Protein AF-A0A7W1CB40-F1 (afdb_monomer)

Solvent-accessible surface area (backbone atoms only — not comparable to full-atom values): 6224 Å² total; per-residue (Å²): 136,83,82,81,76,74,79,78,80,76,82,70,71,53,68,67,61,55,51,56,50,54,50,45,53,55,37,49,53,52,34,50,20,7,45,49,29,41,57,70,46,51,64,77,74,35,60,94,93,49,69,64,85,89,54,92,58,70,95,62,75,81,59,67,93,59,36,38,45,95,47,53,70,38,3,47,51,52,27,55,56,37,47,52,54,45,53,49,52,53,48,53,50,51,52,46,39,67,73,70,52,77,85,112

Mean predicted aligned error: 8.86 Å

Radius of gyration: 22.32 Å; Cα contacts (8 Å, |Δi|>4): 69; chains: 1; bounding box: 37×31×79 Å

Foldseek 3Di:
DDPPPDPDPPPCPDPLVVVLVVLLVVLVQQLQQLVLQLVLCQQVPDDDPDGPPPDPQVVPDDDPVSHAQPHNVRSVVSNVVSVVVNVVSVVVVVVCCVVVVVVD

Secondary structure (DSSP, 8-state):
--------------HHHHHHHHHHHHHHHHHHHHHHHHHHTGGGGS-TT---TT-TTTT----GGG-SSSSHHHHHHHHHHHHHHHHHHHHHHHHHHHHH-TT-

Sequence (104 aa):
MGTNKVPSIKFLQPLAIRLTHWLNAVLLLGMIASGIQIFGAYPAFAERGAMFCCYPFDGFRFPEA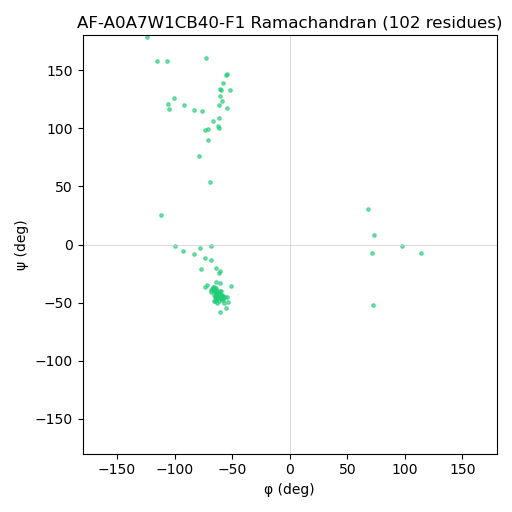VRLGGWLAGGLQWHFFLMWFFVLNAFLYVVYLFASGEWR

Structure (mmCIF, N/CA/C/O backbone):
data_AF-A0A7W1CB40-F1
#
_entry.id   AF-A0A7W1CB40-F1
#
loop_
_atom_site.group_PDB
_atom_site.id
_atom_site.type_symbol
_atom_site.label_atom_id
_atom_site.label_alt_id
_atom_site.label_comp_id
_atom_site.label_asym_id
_atom_site.label_entity_id
_atom_site.label_seq_id
_atom_site.pdbx_PDB_ins_code
_atom_site.Cartn_x
_atom_site.Cartn_y
_atom_site.Cartn_z
_atom_site.occupancy
_atom_site.B_iso_or_equiv
_atom_site.auth_seq_id
_atom_site.auth_comp_id
_atom_site.auth_asym_id
_atom_site.auth_atom_id
_atom_site.pdbx_PDB_model_num
ATOM 1 N N . MET A 1 1 ? -7.600 -23.311 54.976 1.00 46.84 1 MET A N 1
ATOM 2 C CA . MET A 1 1 ? -7.114 -23.503 53.592 1.00 46.84 1 MET A CA 1
ATOM 3 C C . MET A 1 1 ? -7.704 -22.393 52.719 1.00 46.84 1 MET A C 1
ATOM 5 O O . MET A 1 1 ? -8.826 -22.523 52.253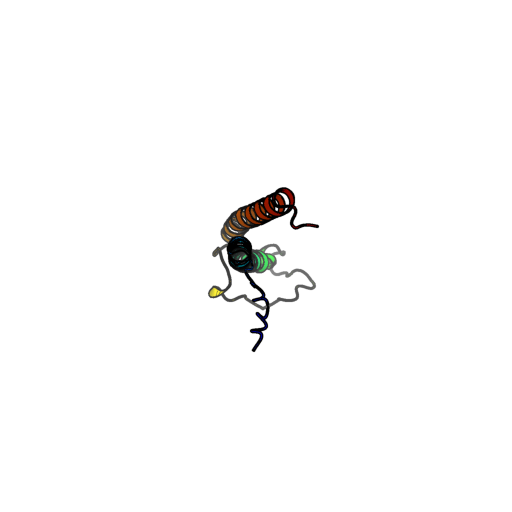 1.00 46.84 1 MET A O 1
ATOM 9 N N . GLY A 1 2 ? -7.029 -21.246 52.606 1.00 54.91 2 GLY A N 1
ATOM 10 C CA . GLY A 1 2 ? -7.498 -20.127 51.779 1.00 54.91 2 G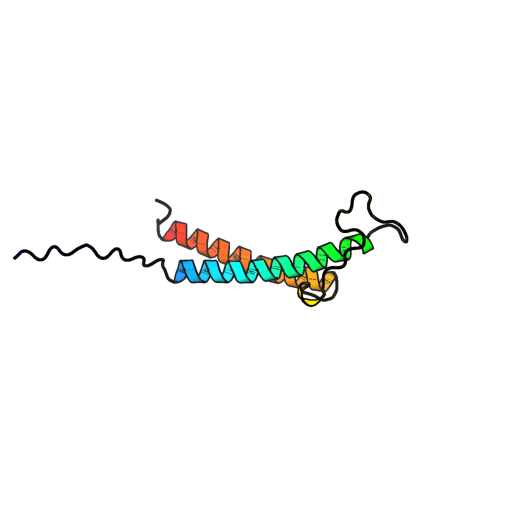LY A CA 1
ATOM 11 C C . GLY A 1 2 ? -7.087 -20.349 50.327 1.00 54.91 2 GLY A C 1
ATOM 12 O O . GLY A 1 2 ? -5.896 -20.407 50.032 1.00 54.91 2 GLY A O 1
ATOM 13 N N . THR A 1 3 ? -8.047 -20.518 49.421 1.00 62.91 3 THR A N 1
ATOM 14 C CA . THR A 1 3 ? -7.756 -20.602 47.988 1.00 62.91 3 THR A CA 1
ATOM 15 C C . THR A 1 3 ? -7.401 -19.204 47.488 1.00 62.91 3 THR A C 1
ATOM 17 O O . THR A 1 3 ? -8.290 -18.393 47.227 1.00 62.91 3 THR A O 1
ATOM 20 N N . ASN A 1 4 ? -6.107 -18.907 47.374 1.00 62.19 4 ASN A N 1
ATOM 21 C CA . ASN A 1 4 ? -5.632 -17.718 46.674 1.00 62.19 4 ASN A CA 1
ATOM 22 C C . ASN A 1 4 ? -6.067 -17.827 45.207 1.00 62.19 4 ASN A C 1
ATOM 24 O O . ASN A 1 4 ? -5.480 -18.583 44.432 1.00 62.19 4 ASN A O 1
ATOM 28 N N . LYS A 1 5 ? -7.131 -17.115 44.824 1.00 62.19 5 LYS A N 1
ATOM 29 C CA . LYS A 1 5 ? -7.501 -16.976 43.416 1.00 62.19 5 LYS A CA 1
ATOM 30 C C . LYS A 1 5 ? -6.465 -16.069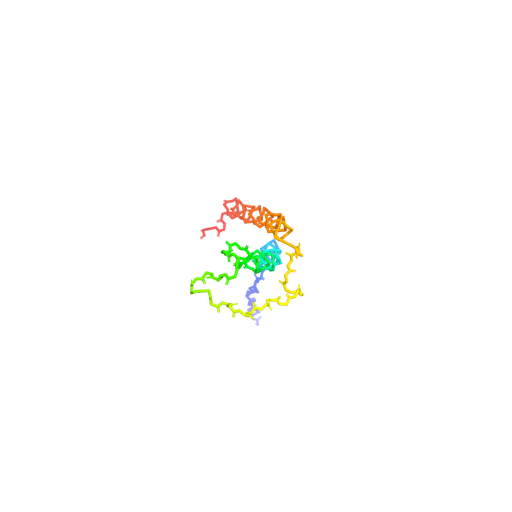 42.765 1.00 62.19 5 LYS A C 1
ATOM 32 O O . LYS A 1 5 ? -6.524 -14.855 42.918 1.00 62.19 5 LYS A O 1
ATOM 37 N N . VAL A 1 6 ? -5.502 -16.666 42.068 1.00 66.94 6 VAL A N 1
ATOM 38 C CA . VAL A 1 6 ? -4.614 -15.919 41.174 1.00 66.94 6 VAL A CA 1
ATOM 39 C C . VAL A 1 6 ? -5.511 -15.238 40.132 1.00 66.94 6 VAL A C 1
ATOM 41 O O . VAL A 1 6 ? -6.311 -15.933 39.497 1.00 66.94 6 VAL A O 1
ATOM 44 N N . PRO A 1 7 ? -5.462 -13.904 39.969 1.00 65.38 7 PRO A N 1
ATOM 45 C CA . PRO A 1 7 ? -6.260 -13.237 38.954 1.00 65.38 7 PRO A CA 1
ATOM 46 C C . PRO A 1 7 ? -5.841 -13.771 37.582 1.00 65.38 7 PRO A C 1
ATOM 48 O O . PRO A 1 7 ? -4.679 -13.673 37.192 1.00 65.38 7 PRO A O 1
ATOM 51 N N . SER A 1 8 ? -6.781 -14.371 36.848 1.00 64.44 8 SER A N 1
ATOM 52 C CA . SER A 1 8 ? -6.531 -14.769 35.466 1.00 64.44 8 SER A CA 1
ATOM 53 C C . SER A 1 8 ? -6.344 -13.492 34.651 1.00 64.44 8 SER A C 1
ATOM 55 O O . SER A 1 8 ? -7.322 -12.781 34.399 1.00 64.44 8 SER A O 1
ATOM 57 N N . ILE A 1 9 ? -5.108 -13.179 34.261 1.00 61.78 9 ILE A N 1
ATOM 58 C CA . ILE A 1 9 ? -4.832 -12.103 33.309 1.00 61.78 9 ILE A CA 1
ATOM 59 C C . ILE A 1 9 ? -5.528 -12.495 32.006 1.00 61.78 9 ILE A C 1
ATOM 61 O O . ILE A 1 9 ? -5.069 -13.354 31.251 1.00 61.78 9 ILE A O 1
ATOM 65 N N . LYS A 1 10 ? -6.697 -11.908 31.765 1.00 58.66 10 LYS A N 1
ATOM 66 C CA . LYS A 1 10 ? -7.409 -12.042 30.505 1.00 58.66 10 LYS A CA 1
ATOM 67 C C . LYS A 1 10 ? -6.625 -11.246 29.465 1.00 58.66 10 LYS A C 1
ATOM 69 O O . LYS A 1 10 ? -6.901 -10.073 29.249 1.00 58.66 10 LYS A O 1
ATOM 74 N N . PHE A 1 11 ? -5.672 -11.890 28.791 1.00 56.84 11 PHE A N 1
ATOM 75 C CA . PHE A 1 11 ? -5.090 -11.396 27.538 1.00 56.84 11 PHE A CA 1
ATOM 76 C C . PHE A 1 11 ? -6.133 -11.473 26.405 1.00 56.84 11 PHE A C 1
ATOM 78 O O . PHE A 1 11 ? -5.904 -12.075 25.354 1.00 56.84 11 PHE A O 1
ATOM 85 N N . LEU A 1 12 ? -7.319 -10.894 26.605 1.00 61.00 12 LEU A N 1
ATOM 86 C CA . LEU A 1 12 ? -8.259 -10.673 25.517 1.00 61.00 12 LEU A CA 1
ATOM 87 C C . LEU A 1 12 ? -7.782 -9.437 24.766 1.00 61.00 12 LEU A C 1
ATOM 89 O O . LEU A 1 12 ? -8.337 -8.358 24.911 1.00 61.00 12 LEU A O 1
ATOM 93 N N . GLN A 1 13 ? -6.737 -9.599 23.953 1.00 62.47 13 GLN A N 1
ATOM 94 C CA . GLN A 1 13 ? -6.549 -8.683 22.832 1.00 62.47 13 GLN A CA 1
ATOM 95 C C . GLN A 1 13 ? -7.867 -8.730 22.046 1.00 62.47 13 GLN A C 1
ATOM 97 O O . GLN A 1 13 ? -8.223 -9.835 21.598 1.00 62.47 13 GLN A O 1
ATOM 102 N N . PRO A 1 14 ? -8.604 -7.612 21.930 1.00 77.06 14 PRO A N 1
ATOM 103 C CA . PRO A 1 14 ? -9.905 -7.602 21.288 1.00 77.06 14 PRO A CA 1
ATOM 104 C C . PRO A 1 14 ? -9.791 -8.251 19.911 1.00 77.06 14 PRO A C 1
ATOM 106 O O . PRO A 1 14 ? -8.867 -7.950 19.151 1.00 77.06 14 PRO A O 1
ATOM 109 N N . LEU A 1 15 ? -10.714 -9.160 19.590 1.00 79.12 15 LEU A N 1
ATOM 110 C CA . LEU A 1 15 ? -10.763 -9.811 18.275 1.00 79.12 15 LEU A CA 1
ATOM 111 C C . LEU A 1 15 ? -10.724 -8.770 17.147 1.00 79.12 15 LEU A C 1
ATOM 113 O O . LEU A 1 15 ? -10.044 -8.986 16.150 1.00 79.12 15 LEU A O 1
ATOM 117 N N . ALA A 1 16 ? -11.352 -7.609 17.363 1.00 75.25 16 ALA A N 1
ATOM 118 C CA . ALA A 1 16 ? -11.308 -6.458 16.468 1.00 75.25 16 ALA A CA 1
ATOM 119 C C . ALA A 1 16 ? -9.874 -6.015 16.122 1.00 75.25 16 ALA A C 1
ATOM 121 O O . ALA A 1 16 ? -9.554 -5.903 14.945 1.00 75.25 16 ALA A O 1
ATOM 122 N N . ILE A 1 17 ? -8.991 -5.848 17.115 1.00 81.12 17 ILE A N 1
ATOM 123 C CA . ILE A 1 17 ? -7.601 -5.406 16.898 1.00 81.12 17 ILE A CA 1
ATOM 124 C C . ILE A 1 17 ? -6.808 -6.451 16.106 1.00 81.12 17 ILE A C 1
ATOM 126 O O . ILE A 1 17 ? -6.023 -6.112 15.222 1.00 81.12 17 ILE A O 1
ATOM 130 N N . ARG A 1 18 ? -7.016 -7.743 16.388 1.00 85.88 18 ARG A N 1
ATOM 131 C CA . ARG A 1 18 ? -6.333 -8.809 15.639 1.00 85.88 18 ARG A CA 1
ATOM 132 C C . ARG A 1 18 ? -6.791 -8.837 14.186 1.00 85.88 18 ARG A C 1
ATOM 134 O O . ARG A 1 18 ? -5.960 -8.964 13.294 1.00 85.88 18 ARG A O 1
ATOM 141 N N . LEU A 1 19 ? -8.096 -8.713 13.952 1.00 86.50 19 LEU A N 1
ATOM 142 C CA . LEU A 1 19 ? -8.669 -8.717 12.609 1.00 86.50 19 LEU A CA 1
ATOM 143 C C . LEU A 1 19 ? -8.184 -7.518 11.791 1.00 86.50 19 LEU A C 1
ATOM 145 O O . LEU A 1 19 ? -7.722 -7.712 10.668 1.00 86.50 19 LEU A O 1
ATOM 149 N N . THR A 1 20 ? -8.210 -6.305 12.352 1.00 87.56 20 THR A N 1
ATOM 150 C CA . THR A 1 20 ? -7.713 -5.108 11.652 1.00 87.56 20 THR A CA 1
ATOM 151 C C . THR A 1 20 ? -6.214 -5.200 11.372 1.00 87.56 20 THR A C 1
ATOM 153 O O . THR A 1 20 ? -5.778 -4.802 10.291 1.00 87.56 20 THR A O 1
ATOM 156 N N . HIS A 1 21 ? -5.427 -5.771 12.289 1.00 88.81 21 HIS A N 1
ATOM 157 C CA . HIS A 1 21 ? -3.994 -5.986 12.092 1.00 88.81 21 HIS A CA 1
ATOM 158 C C . HIS A 1 21 ? -3.694 -6.999 10.978 1.00 88.81 21 HIS A C 1
ATOM 160 O O . HIS A 1 21 ? -2.898 -6.709 10.085 1.00 88.81 21 HIS A O 1
ATOM 166 N N . TRP A 1 22 ? -4.347 -8.165 10.985 1.00 93.69 22 TRP A N 1
ATOM 167 C CA . TRP A 1 22 ? -4.147 -9.175 9.940 1.00 93.69 22 TRP A CA 1
ATOM 168 C C . TRP A 1 22 ? -4.648 -8.703 8.575 1.00 93.69 22 TRP A C 1
ATOM 170 O O . TRP A 1 22 ? -3.990 -8.955 7.566 1.00 93.69 22 TRP A O 1
ATOM 180 N N . LEU A 1 23 ? -5.755 -7.955 8.537 1.00 93.38 23 LEU A N 1
ATOM 181 C CA . LEU A 1 23 ? -6.223 -7.304 7.316 1.00 93.38 23 LEU A CA 1
ATOM 182 C C . LEU A 1 23 ? -5.168 -6.329 6.773 1.00 93.38 23 LEU A C 1
ATOM 184 O O . LEU A 1 23 ? -4.835 -6.392 5.591 1.00 93.38 23 LEU A O 1
ATOM 188 N N . ASN A 1 24 ? -4.584 -5.489 7.634 1.00 94.25 24 ASN A N 1
ATOM 189 C CA . ASN A 1 24 ? -3.490 -4.595 7.247 1.00 94.25 24 ASN A CA 1
ATOM 190 C C . ASN A 1 24 ? -2.289 -5.359 6.691 1.00 94.25 24 ASN A C 1
ATOM 192 O O . ASN A 1 24 ? -1.750 -4.952 5.668 1.00 94.25 24 ASN A O 1
ATOM 196 N N . ALA A 1 25 ? -1.888 -6.463 7.325 1.00 94.75 25 ALA A N 1
ATOM 197 C CA . ALA A 1 25 ? -0.772 -7.275 6.851 1.00 94.75 25 ALA A CA 1
ATOM 198 C C . ALA A 1 25 ? -1.018 -7.807 5.428 1.00 94.75 25 ALA A C 1
ATOM 200 O O . ALA A 1 25 ? -0.150 -7.678 4.567 1.00 94.75 25 ALA A O 1
ATOM 201 N N . VAL A 1 26 ? -2.213 -8.336 5.147 1.00 95.75 26 VAL A N 1
ATOM 202 C CA . VAL A 1 26 ? -2.575 -8.830 3.806 1.00 95.75 26 VAL A CA 1
ATOM 203 C C . VAL A 1 26 ? -2.609 -7.697 2.776 1.00 95.75 26 VAL A C 1
ATOM 205 O O . VAL A 1 26 ? -2.049 -7.840 1.687 1.00 95.75 26 VAL A O 1
ATOM 208 N N . LEU A 1 27 ? -3.219 -6.558 3.119 1.00 96.25 27 LEU A N 1
ATOM 209 C CA . LEU A 1 27 ? -3.271 -5.387 2.238 1.00 96.25 27 LEU A CA 1
ATOM 210 C C . LEU A 1 27 ? -1.865 -4.864 1.920 1.00 96.25 27 LEU A C 1
ATOM 212 O O . LEU A 1 27 ? -1.555 -4.601 0.757 1.00 96.25 27 LEU A O 1
ATOM 216 N N . LEU A 1 28 ? -0.997 -4.781 2.931 1.00 96.19 28 LEU A N 1
ATOM 217 C CA . LEU A 1 28 ? 0.381 -4.324 2.778 1.00 96.19 28 LEU A CA 1
ATOM 218 C C . LEU A 1 28 ? 1.186 -5.262 1.871 1.00 96.19 28 LEU A C 1
ATOM 220 O O . LEU A 1 28 ? 1.907 -4.786 0.998 1.00 96.19 28 LEU A O 1
ATOM 224 N N . LEU A 1 29 ? 1.031 -6.582 2.015 1.00 96.50 29 LEU A N 1
ATOM 225 C CA . LEU A 1 29 ? 1.686 -7.555 1.133 1.00 96.50 29 LEU A CA 1
ATOM 226 C C . LEU A 1 29 ? 1.271 -7.364 -0.334 1.00 96.50 29 LEU A C 1
ATOM 228 O O . LEU A 1 29 ? 2.129 -7.350 -1.219 1.00 96.50 29 LEU A O 1
ATOM 232 N N . GLY A 1 30 ? -0.019 -7.145 -0.602 1.00 96.12 30 GLY A N 1
ATOM 233 C CA . GLY A 1 30 ? -0.499 -6.842 -1.954 1.00 96.12 30 GLY A CA 1
ATOM 234 C C . GLY A 1 30 ? 0.005 -5.491 -2.485 1.00 96.12 30 GLY A C 1
ATOM 235 O O . GLY A 1 30 ? 0.356 -5.369 -3.664 1.00 96.12 30 GLY A O 1
ATOM 236 N N . MET A 1 31 ? 0.108 -4.478 -1.621 1.00 97.31 31 MET A N 1
ATOM 237 C CA . MET A 1 31 ? 0.691 -3.181 -1.979 1.00 97.31 31 MET A CA 1
ATOM 238 C C . MET A 1 31 ? 2.183 -3.286 -2.301 1.00 97.31 31 MET A C 1
ATOM 240 O O . MET A 1 31 ? 2.639 -2.653 -3.250 1.00 97.31 31 MET A O 1
ATOM 244 N N . ILE A 1 32 ? 2.935 -4.111 -1.570 1.00 96.88 32 ILE A N 1
ATOM 245 C CA . ILE A 1 32 ? 4.347 -4.386 -1.858 1.00 96.88 32 ILE A CA 1
ATOM 246 C C . ILE A 1 32 ? 4.471 -5.107 -3.202 1.00 96.88 32 ILE A C 1
ATOM 248 O O . ILE A 1 32 ? 5.238 -4.666 -4.052 1.00 96.88 32 ILE A O 1
ATOM 252 N N . ALA A 1 33 ? 3.681 -6.157 -3.444 1.00 96.25 33 ALA A N 1
ATOM 253 C CA . ALA A 1 33 ? 3.722 -6.908 -4.702 1.00 96.25 33 ALA A CA 1
ATOM 254 C C . ALA A 1 33 ? 3.372 -6.042 -5.930 1.00 96.25 33 ALA A C 1
ATOM 256 O O . ALA A 1 33 ? 4.017 -6.128 -6.978 1.00 96.25 33 ALA A O 1
ATOM 257 N N . SER A 1 34 ? 2.367 -5.171 -5.808 1.00 96.56 34 SER A N 1
ATOM 258 C CA . SER A 1 34 ? 2.021 -4.200 -6.859 1.00 96.56 34 SER A CA 1
ATOM 259 C C . SER A 1 34 ? 3.055 -3.072 -6.975 1.00 96.56 34 SER A C 1
ATOM 261 O O . SER A 1 34 ? 3.378 -2.645 -8.081 1.00 96.56 34 SER A O 1
ATOM 263 N N . GLY A 1 35 ? 3.650 -2.639 -5.862 1.00 94.75 35 GLY A N 1
ATOM 264 C CA . GLY A 1 35 ? 4.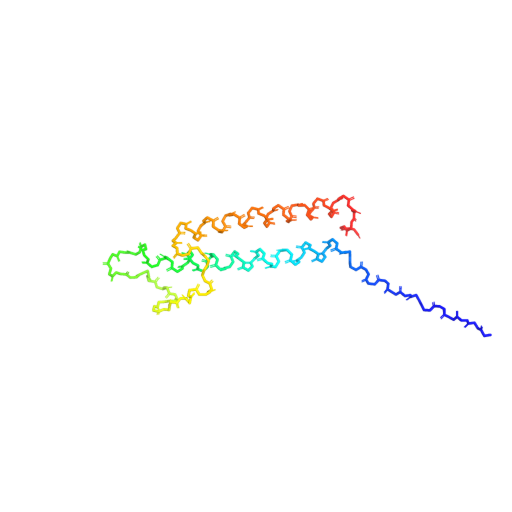744 -1.666 -5.834 1.00 94.75 35 GLY A CA 1
ATOM 265 C C . GLY A 1 35 ? 6.001 -2.172 -6.541 1.00 94.75 35 GLY A C 1
ATOM 266 O O . GLY A 1 35 ? 6.587 -1.443 -7.336 1.00 94.75 35 GLY A O 1
ATOM 267 N N . ILE A 1 36 ? 6.368 -3.442 -6.339 1.00 94.31 36 ILE A N 1
ATOM 268 C CA . ILE A 1 36 ? 7.474 -4.097 -7.056 1.00 94.31 36 ILE A CA 1
ATOM 269 C C . ILE A 1 36 ? 7.199 -4.110 -8.564 1.00 94.31 36 ILE A C 1
ATOM 271 O O . ILE A 1 36 ? 8.105 -3.854 -9.354 1.00 94.31 36 ILE A O 1
ATOM 275 N N . GLN A 1 37 ? 5.956 -4.361 -8.985 1.00 93.62 37 GLN A N 1
ATOM 276 C CA . GLN A 1 37 ? 5.571 -4.309 -10.397 1.00 93.62 37 GLN A CA 1
ATOM 277 C C . GLN A 1 37 ? 5.718 -2.895 -10.988 1.00 93.62 37 GLN A C 1
ATOM 279 O O . GLN A 1 37 ? 6.241 -2.751 -12.094 1.00 93.62 37 GLN A O 1
ATOM 284 N N . ILE A 1 38 ? 5.293 -1.857 -10.261 1.00 92.75 38 ILE A N 1
ATOM 285 C CA . ILE A 1 38 ? 5.446 -0.452 -10.680 1.00 92.75 38 ILE A CA 1
ATOM 286 C C . ILE A 1 38 ? 6.932 -0.082 -10.764 1.00 92.75 38 ILE A C 1
ATOM 288 O O . ILE A 1 38 ? 7.378 0.487 -11.758 1.00 92.75 38 ILE A O 1
ATOM 292 N N . PHE A 1 39 ? 7.715 -0.450 -9.751 1.00 90.25 39 PHE A N 1
ATOM 293 C CA . PHE A 1 39 ? 9.147 -0.174 -9.696 1.00 90.25 39 PHE A CA 1
ATOM 294 C C . PHE A 1 39 ? 9.926 -0.918 -10.787 1.00 90.25 39 PHE A C 1
ATOM 296 O O . PHE A 1 39 ? 10.832 -0.357 -11.394 1.00 90.25 39 PHE A O 1
ATOM 303 N N . GLY A 1 40 ? 9.541 -2.156 -11.104 1.00 88.56 40 GLY A N 1
ATOM 304 C CA . GLY A 1 40 ? 10.133 -2.927 -12.198 1.00 88.56 40 GLY A CA 1
ATOM 305 C C . GLY A 1 40 ? 9.893 -2.321 -13.586 1.00 88.56 40 GLY A C 1
ATOM 306 O O . GLY A 1 40 ? 10.640 -2.622 -14.513 1.00 88.56 40 GLY A O 1
ATOM 307 N N . ALA A 1 41 ? 8.891 -1.450 -13.743 1.00 88.25 41 ALA A N 1
ATOM 308 C CA . ALA A 1 41 ? 8.659 -0.703 -14.978 1.00 88.25 41 ALA A CA 1
ATOM 309 C C . ALA A 1 41 ? 9.524 0.568 -15.088 1.00 88.25 41 ALA A C 1
ATOM 311 O O . ALA A 1 41 ? 9.557 1.180 -16.152 1.00 88.25 41 ALA A O 1
ATOM 312 N N . TYR A 1 42 ? 10.241 0.956 -14.026 1.00 85.56 42 TYR A N 1
ATOM 313 C CA . TYR A 1 42 ? 11.058 2.170 -13.991 1.00 85.56 42 TYR A CA 1
ATOM 314 C C . TYR A 1 42 ? 12.084 2.278 -15.140 1.00 85.56 42 TYR A C 1
ATOM 316 O O . TYR A 1 42 ? 12.122 3.331 -15.779 1.00 85.56 42 TYR A O 1
ATOM 324 N N . PRO A 1 43 ? 12.852 1.226 -15.500 1.00 84.19 43 PRO A N 1
ATOM 325 C CA . PRO A 1 43 ? 13.812 1.308 -16.606 1.00 84.19 43 PRO A CA 1
ATOM 326 C C . PRO A 1 43 ? 13.175 1.628 -17.967 1.00 84.19 43 PRO A C 1
ATOM 328 O O . PRO A 1 43 ? 13.848 2.158 -18.843 1.00 84.19 43 PRO A O 1
ATOM 331 N N . ALA A 1 44 ? 11.878 1.352 -18.153 1.00 83.62 44 ALA A N 1
ATOM 332 C CA . ALA A 1 44 ? 11.176 1.636 -19.406 1.00 83.62 44 ALA A CA 1
ATOM 333 C C . ALA A 1 44 ? 11.003 3.142 -19.686 1.00 83.62 44 ALA A C 1
ATOM 335 O O . ALA A 1 44 ? 10.645 3.510 -20.803 1.00 83.62 44 ALA A O 1
ATOM 336 N N . PHE A 1 45 ? 11.245 4.002 -18.692 1.00 85.75 45 PHE A N 1
ATOM 337 C CA . PHE A 1 45 ? 11.186 5.459 -18.837 1.00 85.75 45 PHE A CA 1
ATOM 338 C C . PHE A 1 45 ? 12.531 6.104 -19.192 1.00 85.75 45 PHE A C 1
ATOM 340 O O . PHE A 1 45 ? 12.574 7.314 -19.408 1.00 85.75 45 PHE A O 1
ATOM 347 N N . ALA A 1 46 ? 13.622 5.336 -19.228 1.00 84.81 46 ALA A N 1
ATOM 348 C CA . ALA A 1 46 ? 14.913 5.850 -19.669 1.00 84.81 46 ALA A CA 1
ATOM 349 C C . ALA A 1 46 ? 14.930 6.063 -21.194 1.00 84.81 46 ALA A C 1
ATOM 351 O O . ALA A 1 46 ? 14.120 5.491 -21.933 1.00 84.81 46 ALA A O 1
ATOM 352 N N . GLU A 1 47 ? 15.865 6.885 -21.681 1.00 84.38 47 GLU A N 1
ATOM 353 C CA . GLU A 1 47 ? 16.099 7.005 -23.121 1.00 84.38 47 GLU A CA 1
ATOM 354 C C . GLU A 1 47 ? 16.398 5.629 -23.730 1.00 84.38 47 GLU A C 1
ATOM 356 O O . GLU A 1 47 ? 16.989 4.755 -23.096 1.00 84.38 47 GLU A O 1
ATOM 361 N N . ARG A 1 48 ? 15.968 5.407 -24.976 1.00 78.50 48 ARG A N 1
ATOM 362 C CA . ARG A 1 48 ? 16.060 4.093 -25.620 1.00 78.50 48 ARG A CA 1
ATOM 363 C C . ARG A 1 48 ? 17.529 3.664 -25.742 1.00 78.50 48 ARG A C 1
ATOM 365 O O . ARG A 1 48 ? 18.256 4.196 -26.572 1.00 78.50 48 ARG A O 1
ATOM 372 N N . GLY A 1 49 ? 17.933 2.673 -24.948 1.00 74.56 49 GLY A N 1
ATOM 373 C CA . GLY A 1 49 ? 19.313 2.172 -24.891 1.00 74.56 49 GLY A CA 1
ATOM 374 C C . GLY A 1 49 ? 20.158 2.746 -23.748 1.00 74.56 49 GLY A C 1
ATOM 375 O O . GLY A 1 49 ? 21.299 2.325 -23.586 1.00 74.56 49 GLY A O 1
ATOM 376 N N . ALA A 1 50 ? 19.605 3.650 -22.939 1.00 78.44 50 ALA A N 1
ATOM 377 C CA . ALA A 1 50 ? 20.209 4.145 -21.709 1.00 78.44 50 ALA A CA 1
ATOM 378 C C . ALA A 1 50 ? 19.490 3.562 -20.482 1.00 78.44 50 ALA A C 1
ATOM 380 O O . ALA A 1 50 ? 18.327 3.166 -20.555 1.00 78.44 50 ALA A O 1
ATOM 381 N N . MET A 1 51 ? 20.173 3.545 -19.338 1.00 75.62 51 MET A N 1
ATOM 382 C CA . MET A 1 51 ? 19.534 3.355 -18.035 1.00 75.62 51 MET A CA 1
ATOM 383 C C . MET A 1 51 ? 19.699 4.612 -17.187 1.00 75.62 51 MET A C 1
ATOM 385 O O . MET A 1 51 ? 20.635 5.388 -17.391 1.00 75.62 51 MET A O 1
ATOM 389 N N . PHE A 1 52 ? 18.825 4.798 -16.198 1.00 81.50 52 PHE A N 1
ATOM 390 C CA . PHE A 1 52 ? 19.042 5.826 -15.186 1.00 81.50 52 PHE A CA 1
ATOM 391 C C . PHE A 1 52 ? 20.343 5.541 -14.431 1.00 81.50 52 PHE A C 1
ATOM 393 O O . PHE A 1 52 ? 20.554 4.437 -13.926 1.00 81.50 52 PHE A O 1
ATOM 400 N N . CYS A 1 53 ? 21.219 6.545 -14.354 1.00 80.94 53 CYS A N 1
ATOM 401 C CA . CYS A 1 53 ? 22.436 6.436 -13.564 1.00 80.94 53 CYS A CA 1
ATOM 402 C C . CYS A 1 53 ? 22.067 6.130 -12.104 1.00 80.94 53 CYS A C 1
ATOM 404 O O . CYS A 1 53 ? 21.117 6.698 -11.564 1.00 80.94 53 CYS A O 1
ATOM 406 N N . CYS A 1 54 ? 22.831 5.230 -11.485 1.00 80.81 54 CYS A N 1
ATOM 407 C CA . CYS A 1 54 ? 22.675 4.811 -10.091 1.00 80.81 54 CYS A CA 1
ATOM 408 C C . CYS A 1 54 ? 21.400 4.001 -9.777 1.00 80.81 54 CYS A C 1
ATOM 410 O O . CYS A 1 54 ? 20.915 4.055 -8.647 1.00 80.81 54 CYS A O 1
ATOM 412 N N . TYR A 1 55 ? 20.864 3.223 -10.725 1.00 83.19 55 TYR A N 1
ATOM 413 C CA . TYR A 1 55 ? 19.807 2.250 -10.429 1.00 83.19 55 TYR A CA 1
ATOM 414 C C . TYR A 1 55 ? 20.387 0.994 -9.738 1.00 83.19 55 TYR A C 1
ATOM 416 O O . TYR A 1 55 ? 21.147 0.253 -10.359 1.00 83.19 55 TYR A O 1
ATOM 424 N N . PRO A 1 56 ? 20.043 0.709 -8.466 1.00 82.88 56 PRO A N 1
ATOM 425 C CA . PRO A 1 56 ? 20.672 -0.373 -7.699 1.00 82.88 56 PRO A CA 1
ATOM 426 C C . PRO A 1 56 ? 20.233 -1.784 -8.119 1.00 82.88 56 PRO A C 1
ATOM 428 O O . PRO A 1 56 ? 20.844 -2.760 -7.694 1.00 82.88 56 PRO A O 1
ATOM 431 N N . PHE A 1 57 ? 19.183 -1.905 -8.934 1.00 83.19 57 PHE A N 1
ATOM 432 C CA . PHE A 1 57 ? 18.652 -3.186 -9.409 1.00 83.19 57 PHE A CA 1
ATOM 433 C C . PHE A 1 57 ? 18.880 -3.380 -10.913 1.00 83.19 57 PHE A C 1
ATOM 435 O O . PHE A 1 57 ? 18.121 -4.095 -11.568 1.00 83.19 57 PHE A O 1
ATOM 442 N N . ASP A 1 58 ? 19.898 -2.726 -11.478 1.00 82.00 58 ASP A N 1
ATOM 443 C CA . ASP A 1 58 ? 20.237 -2.894 -12.888 1.00 82.00 58 ASP A CA 1
ATOM 444 C C . ASP A 1 58 ? 20.578 -4.358 -13.202 1.00 82.00 58 ASP A C 1
ATOM 446 O O . ASP A 1 58 ? 21.265 -5.040 -12.441 1.00 82.00 58 ASP A O 1
ATOM 450 N N . GLY A 1 59 ? 20.008 -4.877 -14.287 1.00 78.25 59 GLY A N 1
ATOM 451 C CA . GLY A 1 59 ? 20.078 -6.296 -14.646 1.00 78.25 59 GLY A CA 1
ATOM 452 C C . GLY A 1 59 ? 19.252 -7.253 -13.770 1.00 78.25 59 GLY A C 1
ATOM 453 O O . GLY A 1 59 ? 19.112 -8.424 -14.134 1.00 78.25 59 GLY A O 1
ATOM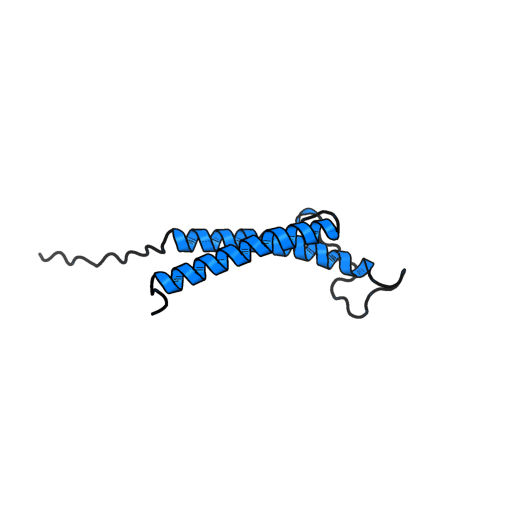 454 N N . PHE A 1 60 ? 18.648 -6.802 -12.663 1.00 84.81 60 PHE A N 1
ATOM 455 C CA . PHE A 1 60 ? 17.800 -7.647 -11.819 1.00 84.81 60 PHE A CA 1
ATOM 456 C C . PHE A 1 60 ? 16.331 -7.569 -12.243 1.00 84.81 60 PHE A C 1
ATOM 458 O O . PHE A 1 60 ? 15.689 -6.520 -12.198 1.00 84.81 60 PHE A O 1
ATOM 465 N N . ARG A 1 61 ? 15.757 -8.716 -12.620 1.00 82.31 61 ARG A N 1
ATOM 466 C CA . ARG A 1 61 ? 14.330 -8.834 -12.939 1.00 82.31 61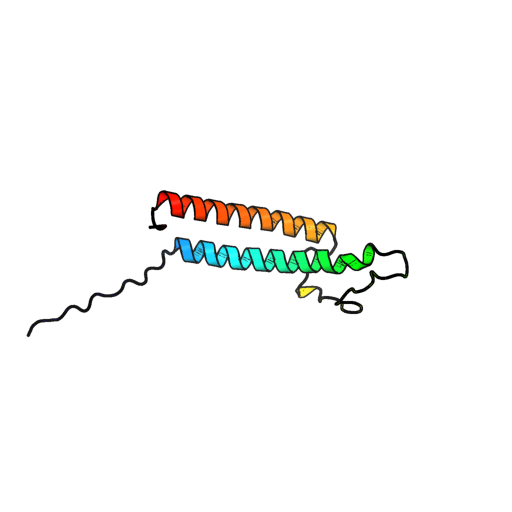 ARG A CA 1
ATOM 467 C C . ARG A 1 61 ? 13.608 -9.541 -11.804 1.00 82.31 61 ARG A C 1
ATOM 469 O O . ARG A 1 61 ? 13.845 -10.718 -11.547 1.00 82.31 61 ARG A O 1
ATOM 476 N N . PHE A 1 62 ? 12.684 -8.834 -11.164 1.00 85.75 62 PHE A N 1
ATOM 477 C CA . PHE A 1 62 ? 11.825 -9.422 -10.143 1.00 85.75 62 PHE A CA 1
ATOM 478 C C . PHE A 1 62 ? 10.974 -10.565 -10.738 1.00 85.75 62 PHE A C 1
ATOM 480 O O . PHE A 1 62 ? 10.363 -10.377 -11.803 1.00 85.75 62 PHE A O 1
ATOM 487 N N . PRO A 1 63 ? 10.890 -11.732 -10.068 1.00 88.62 63 PRO A N 1
ATOM 488 C CA . PRO A 1 63 ? 10.055 -12.847 -10.512 1.00 88.62 63 PRO A CA 1
ATOM 489 C C . PRO A 1 63 ? 8.598 -12.423 -10.724 1.00 88.62 63 PRO A C 1
ATOM 491 O O . PRO A 1 63 ? 8.082 -11.574 -10.003 1.00 88.62 63 PRO A O 1
ATOM 494 N N . GLU A 1 64 ? 7.900 -13.022 -11.690 1.00 85.94 64 GLU A N 1
ATOM 495 C CA . GLU A 1 64 ? 6.477 -12.711 -11.921 1.00 85.94 64 GLU A CA 1
ATOM 496 C C . GLU A 1 64 ? 5.588 -13.092 -10.738 1.00 85.94 64 GLU A C 1
ATOM 498 O O . GLU A 1 64 ? 4.646 -12.372 -10.435 1.00 85.94 64 GLU A O 1
ATOM 503 N N . ALA A 1 65 ? 5.938 -14.147 -9.999 1.00 88.69 65 ALA A N 1
ATOM 504 C CA . ALA A 1 65 ? 5.174 -14.603 -8.837 1.00 88.69 65 ALA A CA 1
ATOM 505 C C . ALA A 1 65 ? 5.074 -13.564 -7.702 1.00 88.69 65 ALA A C 1
ATOM 507 O O . ALA A 1 65 ? 4.141 -13.622 -6.907 1.00 88.69 65 ALA A O 1
ATOM 508 N N . VAL A 1 66 ? 6.019 -12.619 -7.616 1.00 90.19 66 VAL A N 1
ATOM 509 C CA . VAL A 1 66 ? 6.013 -11.551 -6.598 1.00 90.19 66 VAL A CA 1
ATOM 510 C C . VAL A 1 66 ? 5.473 -10.224 -7.133 1.00 90.19 66 VAL A C 1
ATOM 512 O O . VAL A 1 66 ? 5.393 -9.249 -6.388 1.00 90.19 66 VAL A O 1
ATOM 515 N N . ARG A 1 67 ? 5.112 -10.167 -8.420 1.00 90.69 67 ARG A N 1
ATOM 516 C CA . ARG A 1 67 ? 4.622 -8.967 -9.097 1.00 90.69 67 ARG A CA 1
ATOM 517 C C . ARG A 1 67 ? 3.121 -9.069 -9.322 1.00 90.69 67 ARG A C 1
ATOM 519 O O . ARG A 1 67 ? 2.643 -9.960 -10.016 1.00 90.69 67 ARG A O 1
ATOM 526 N N . LEU A 1 68 ? 2.371 -8.115 -8.780 1.00 92.88 68 LEU A N 1
ATOM 527 C CA . LEU A 1 68 ? 0.921 -8.055 -8.960 1.00 92.88 68 LEU A CA 1
ATOM 528 C C . LEU A 1 68 ? 0.557 -7.026 -10.039 1.00 92.88 68 LEU A C 1
ATOM 530 O O . LEU A 1 68 ? 0.946 -5.865 -9.942 1.00 92.88 68 LEU A O 1
ATOM 534 N N . GLY A 1 69 ? -0.209 -7.446 -11.052 1.00 89.62 69 GLY A N 1
ATOM 535 C CA . GLY A 1 69 ? -0.800 -6.552 -12.059 1.00 89.62 69 GLY A CA 1
ATOM 536 C C . GLY A 1 69 ? -0.296 -6.703 -13.498 1.00 89.62 69 GLY A C 1
ATOM 537 O O . GLY A 1 69 ? -0.883 -6.099 -14.389 1.00 89.62 69 GLY A O 1
ATOM 538 N N . GLY A 1 70 ? 0.736 -7.518 -13.756 1.00 88.56 70 GLY A N 1
ATOM 539 C CA . GLY A 1 70 ? 1.177 -7.923 -15.105 1.00 88.56 70 GLY A CA 1
ATOM 540 C C . GLY A 1 70 ? 1.882 -6.836 -15.932 1.00 88.56 70 GLY A C 1
ATOM 541 O O . GLY A 1 70 ? 3.014 -7.033 -16.374 1.00 88.56 70 GLY A O 1
ATOM 542 N N . TRP A 1 71 ? 1.276 -5.656 -16.076 1.00 90.94 71 TRP A N 1
ATOM 543 C CA . TRP A 1 71 ? 1.841 -4.467 -16.733 1.00 90.94 71 TRP A CA 1
ATOM 544 C C . TRP A 1 71 ? 1.840 -3.247 -15.791 1.00 90.94 71 TRP A C 1
ATOM 546 O O . TRP A 1 71 ? 1.399 -3.347 -14.646 1.00 90.94 71 TRP A O 1
ATOM 556 N N . LEU A 1 72 ? 2.357 -2.096 -16.240 1.00 92.50 72 LEU A N 1
ATOM 557 C CA . LEU A 1 72 ? 2.486 -0.886 -15.410 1.00 92.50 72 LEU A CA 1
ATOM 558 C C . LEU A 1 72 ? 1.134 -0.374 -14.886 1.00 92.50 72 LEU A C 1
ATOM 560 O O . LEU A 1 72 ? 0.935 -0.263 -13.680 1.00 92.50 72 LEU A O 1
ATOM 564 N N . ALA A 1 73 ? 0.195 -0.073 -15.787 1.00 94.12 73 ALA A N 1
ATOM 565 C CA . ALA A 1 73 ? -1.132 0.398 -15.399 1.00 94.12 73 ALA A CA 1
ATOM 566 C C . ALA A 1 73 ? -1.900 -0.622 -14.534 1.00 94.12 73 ALA A C 1
ATOM 568 O O . ALA A 1 73 ? -2.605 -0.209 -13.622 1.00 94.12 73 ALA A O 1
ATOM 569 N N . GLY A 1 74 ? -1.714 -1.930 -14.739 1.00 94.69 74 GLY A N 1
ATOM 570 C CA . GLY A 1 74 ? -2.312 -2.967 -13.896 1.00 94.69 74 GLY A CA 1
ATOM 571 C C . GLY A 1 74 ? -1.714 -2.973 -12.488 1.00 94.69 74 GLY A C 1
ATOM 572 O O . GLY A 1 7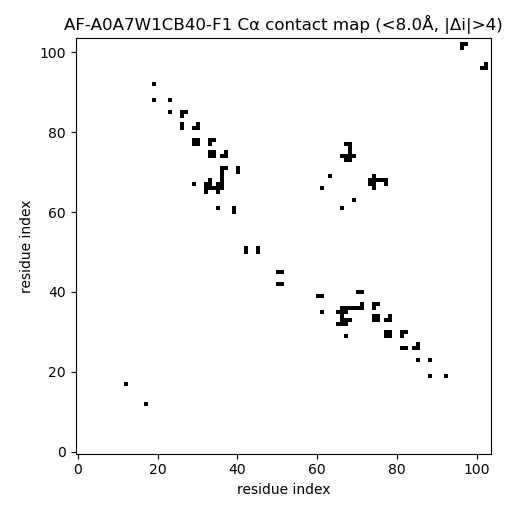4 ? -2.451 -3.063 -11.509 1.00 94.69 74 GLY A O 1
ATOM 573 N N . GLY A 1 75 ? -0.394 -2.788 -12.367 1.00 94.19 75 GLY A N 1
ATOM 574 C CA . GLY A 1 75 ? 0.269 -2.576 -11.077 1.00 94.19 75 GLY A CA 1
ATOM 575 C C . GLY A 1 75 ? -0.284 -1.354 -10.341 1.00 94.19 75 GLY A C 1
ATOM 576 O O . GLY A 1 75 ? -0.644 -1.458 -9.171 1.00 94.19 75 GLY A O 1
ATOM 577 N N . LEU A 1 76 ? -0.448 -0.224 -11.040 1.00 95.94 76 LEU A N 1
ATOM 578 C CA . LEU A 1 76 ? -1.060 0.989 -10.480 1.00 95.94 76 LEU A CA 1
ATOM 579 C C . LEU A 1 76 ? -2.507 0.751 -10.022 1.00 95.94 76 LEU A C 1
ATOM 581 O O . LEU A 1 76 ? -2.858 1.140 -8.911 1.00 95.94 76 LEU A O 1
ATOM 585 N N . GLN A 1 77 ? -3.333 0.087 -10.836 1.00 97.31 77 GLN A N 1
ATOM 586 C CA . GLN A 1 77 ? -4.726 -0.225 -10.492 1.00 97.31 77 GLN A CA 1
ATOM 587 C C . GLN A 1 77 ? -4.824 -1.032 -9.195 1.00 97.31 77 GLN A C 1
ATOM 589 O O . GLN A 1 77 ? -5.556 -0.638 -8.288 1.00 97.31 77 GLN A O 1
ATOM 594 N N . TRP A 1 78 ? -4.054 -2.118 -9.078 1.00 96.94 78 TRP A N 1
ATOM 595 C CA . TRP A 1 78 ? -4.019 -2.927 -7.858 1.00 96.94 78 TRP A CA 1
ATOM 596 C C . TRP A 1 78 ? -3.487 -2.146 -6.660 1.00 96.94 78 TRP A C 1
ATOM 598 O O . TRP A 1 78 ? -4.033 -2.267 -5.564 1.00 96.94 78 TRP A O 1
ATOM 608 N N . HIS A 1 79 ? -2.463 -1.317 -6.863 1.00 97.25 79 HIS A N 1
ATOM 609 C CA . HIS A 1 79 ? -1.875 -0.530 -5.789 1.00 97.25 79 HIS A CA 1
ATOM 610 C C . HIS A 1 79 ? -2.876 0.474 -5.210 1.00 97.25 79 HIS A C 1
ATOM 612 O O . HIS A 1 79 ? -3.101 0.486 -4.002 1.00 97.25 79 HIS A O 1
ATOM 618 N N . PHE A 1 80 ? -3.531 1.267 -6.063 1.00 96.88 80 PHE A N 1
ATOM 619 C CA . PHE A 1 80 ? -4.526 2.243 -5.616 1.00 96.88 80 PHE A CA 1
ATOM 620 C C . PHE A 1 80 ? -5.773 1.578 -5.043 1.00 96.88 80 PHE A C 1
ATOM 622 O O . PHE A 1 80 ? -6.297 2.051 -4.036 1.00 96.88 80 PHE A O 1
ATOM 629 N N . PHE A 1 81 ? -6.222 0.469 -5.635 1.00 97.19 81 PHE A N 1
ATOM 630 C CA . PHE A 1 81 ? -7.326 -0.316 -5.091 1.00 97.19 81 PHE A CA 1
ATOM 631 C C . PHE A 1 81 ? -7.034 -0.733 -3.644 1.00 97.19 81 PHE A C 1
ATOM 633 O O . PHE A 1 81 ? -7.797 -0.385 -2.746 1.00 97.19 81 PHE A O 1
ATOM 640 N N . LEU A 1 82 ? -5.897 -1.390 -3.393 1.00 97.31 82 LEU A N 1
ATOM 641 C CA . LEU A 1 82 ? -5.509 -1.857 -2.057 1.00 97.31 82 LEU A CA 1
ATOM 642 C C . LEU A 1 82 ? -5.216 -0.708 -1.081 1.00 97.31 82 LEU A C 1
ATOM 644 O O . LEU A 1 82 ? -5.598 -0.792 0.087 1.00 97.31 82 LEU A O 1
ATOM 648 N N . MET A 1 83 ? -4.592 0.373 -1.557 1.00 97.12 83 MET A N 1
ATOM 649 C CA . MET A 1 83 ? -4.304 1.568 -0.760 1.00 97.12 83 MET A CA 1
ATOM 650 C C . MET A 1 83 ? -5.580 2.147 -0.146 1.00 97.12 83 MET A C 1
ATOM 652 O O . MET A 1 83 ? -5.589 2.459 1.043 1.00 97.12 83 MET A O 1
ATOM 656 N N . TRP A 1 84 ? -6.669 2.259 -0.913 1.00 96.25 84 TRP A N 1
ATOM 657 C CA . TRP A 1 84 ? -7.923 2.798 -0.383 1.00 96.25 84 TRP A CA 1
ATOM 658 C C . TRP A 1 84 ? -8.520 1.922 0.724 1.00 96.25 84 TRP A C 1
ATOM 660 O O . TRP A 1 84 ? -8.975 2.461 1.732 1.00 96.25 84 TRP A O 1
ATOM 670 N N . PHE A 1 85 ? -8.452 0.591 0.602 1.00 95.81 85 PHE A N 1
ATOM 671 C CA . PHE A 1 85 ? -8.861 -0.310 1.689 1.00 95.81 85 PHE A CA 1
ATOM 672 C C . PHE A 1 85 ? -7.961 -0.179 2.920 1.00 95.81 85 P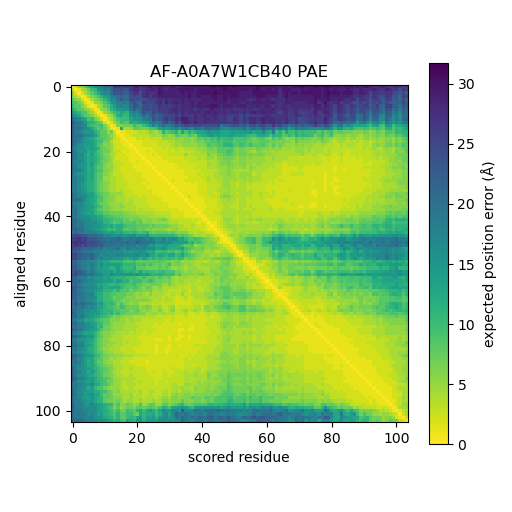HE A C 1
ATOM 674 O O . PHE A 1 85 ? -8.462 -0.180 4.044 1.00 95.81 85 PHE A O 1
ATOM 681 N N . PHE A 1 86 ? -6.649 -0.037 2.724 1.00 95.62 86 PHE A N 1
ATOM 682 C CA . PHE A 1 86 ? -5.695 0.139 3.818 1.00 95.62 86 PHE A CA 1
ATOM 683 C C . PHE A 1 86 ? -5.948 1.448 4.577 1.00 95.62 86 PHE A C 1
ATOM 685 O O . PHE A 1 86 ? -6.059 1.443 5.803 1.00 95.62 86 PHE A O 1
ATOM 692 N N . VAL A 1 87 ? -6.128 2.553 3.847 1.00 95.44 87 VAL A N 1
ATOM 693 C CA . VAL A 1 87 ? -6.464 3.867 4.413 1.00 95.44 87 VAL A CA 1
ATOM 694 C C . VAL A 1 87 ? -7.801 3.818 5.148 1.00 95.44 87 VAL A C 1
ATOM 696 O O . VAL A 1 87 ? -7.890 4.316 6.269 1.00 95.44 87 VAL A O 1
ATOM 699 N N . LEU A 1 88 ? -8.824 3.181 4.571 1.00 95.25 88 LEU A N 1
ATOM 700 C CA . LEU A 1 88 ? -10.126 3.035 5.221 1.00 95.25 88 LEU A CA 1
ATOM 701 C C . LEU A 1 88 ? -10.024 2.225 6.521 1.00 95.25 88 LEU A C 1
ATOM 703 O O . LEU A 1 88 ? -10.577 2.637 7.537 1.00 95.25 88 LEU A O 1
ATOM 707 N N . ASN A 1 89 ? -9.295 1.106 6.520 1.00 93.06 89 ASN A N 1
ATOM 708 C CA . ASN A 1 89 ? -9.112 0.289 7.719 1.00 93.06 89 ASN A CA 1
ATOM 709 C C . ASN A 1 89 ? -8.344 1.047 8.815 1.00 93.06 89 ASN A C 1
ATOM 711 O O . ASN A 1 89 ? -8.738 1.013 9.981 1.00 93.06 89 ASN A O 1
ATOM 715 N N . ALA A 1 90 ? -7.288 1.778 8.445 1.00 89.81 90 ALA A N 1
ATOM 716 C CA . ALA A 1 90 ? -6.554 2.638 9.370 1.00 89.81 90 ALA A CA 1
ATOM 717 C C . ALA A 1 90 ? -7.452 3.745 9.945 1.00 89.81 90 ALA A C 1
ATOM 719 O O . ALA A 1 90 ? -7.450 3.974 11.153 1.00 89.81 90 ALA A O 1
ATOM 720 N N . PHE A 1 91 ? -8.268 4.385 9.104 1.00 93.19 91 PHE A N 1
ATOM 721 C CA . PHE A 1 91 ? -9.214 5.412 9.531 1.00 93.19 91 PHE A CA 1
ATOM 722 C C . PHE A 1 91 ? -10.256 4.863 10.515 1.00 93.19 91 PHE A C 1
ATOM 724 O O . PHE A 1 91 ? -10.444 5.440 11.584 1.00 93.19 91 PHE A O 1
ATOM 731 N N . LEU A 1 92 ? -10.882 3.722 10.208 1.00 90.38 92 LEU A N 1
ATOM 732 C CA . LEU A 1 92 ? -11.845 3.068 11.102 1.00 90.38 92 LEU A CA 1
ATOM 733 C C . LEU A 1 92 ? -11.216 2.695 12.447 1.00 90.38 92 LEU A C 1
ATOM 735 O O . LEU A 1 92 ? -11.843 2.880 13.489 1.00 90.38 92 LEU A O 1
ATOM 739 N N . TYR A 1 93 ? -9.973 2.211 12.436 1.00 86.25 93 TYR A N 1
ATOM 740 C CA . TYR A 1 93 ? -9.244 1.897 13.661 1.00 86.25 93 TYR A CA 1
ATOM 741 C C . TYR A 1 93 ? -8.972 3.145 14.510 1.00 86.25 93 TYR A C 1
ATOM 743 O O . TYR A 1 93 ? -9.178 3.123 15.721 1.00 86.25 93 TYR A O 1
ATOM 751 N N . VAL A 1 94 ? -8.558 4.248 13.884 1.00 88.31 94 VAL A N 1
ATOM 752 C CA . VAL A 1 94 ? -8.348 5.527 14.575 1.00 88.31 94 VAL A CA 1
ATOM 753 C C . VAL A 1 94 ? -9.659 6.042 15.175 1.00 88.31 94 VAL A C 1
ATOM 755 O O . VAL A 1 94 ? -9.685 6.423 16.343 1.00 88.31 94 VAL A O 1
ATOM 758 N N . VAL A 1 95 ? -10.764 5.995 14.425 1.00 89.56 95 VAL A N 1
ATOM 759 C CA . VAL A 1 95 ? -12.097 6.364 14.934 1.00 89.56 95 VAL A CA 1
ATOM 760 C C . VAL A 1 95 ? -12.497 5.487 16.123 1.00 89.56 95 VAL A C 1
ATOM 762 O O . VAL A 1 95 ? -12.964 6.018 17.130 1.00 89.56 95 VAL A O 1
ATOM 765 N N . TYR A 1 96 ? -12.274 4.171 16.040 1.00 85.50 96 TYR A N 1
ATOM 766 C CA . TYR A 1 96 ? -12.514 3.248 17.150 1.00 85.50 96 TYR A CA 1
ATOM 767 C C . TYR A 1 96 ? -11.696 3.636 18.384 1.00 85.50 96 TYR A C 1
ATOM 769 O O . TYR A 1 96 ? -12.277 3.763 19.453 1.00 85.50 96 TYR A O 1
ATOM 777 N N . LEU A 1 97 ? -10.397 3.907 18.231 1.00 85.00 97 LEU A N 1
ATOM 778 C CA . LEU A 1 97 ? -9.509 4.288 19.332 1.00 85.00 97 LEU A CA 1
ATOM 779 C C . LEU A 1 97 ? -9.981 5.567 20.048 1.00 85.00 97 LEU A C 1
ATOM 781 O O . LEU A 1 97 ? -9.982 5.635 21.278 1.00 85.00 97 LEU A O 1
ATOM 785 N N . PHE A 1 98 ? -10.407 6.582 19.289 1.00 87.62 98 PHE A N 1
ATOM 786 C CA . PHE A 1 98 ? -10.951 7.816 19.863 1.00 87.62 98 PHE A CA 1
ATOM 787 C C . PHE A 1 98 ? -12.304 7.593 20.552 1.00 87.62 98 PHE A C 1
ATOM 789 O O . PHE A 1 98 ? -12.535 8.169 21.616 1.00 87.62 98 PHE A O 1
ATOM 796 N N . ALA A 1 99 ? -13.178 6.761 19.977 1.00 87.12 99 ALA A N 1
ATOM 797 C CA . ALA A 1 99 ? -14.499 6.460 20.529 1.00 87.12 99 ALA A CA 1
ATOM 798 C C . ALA A 1 99 ? -14.447 5.544 21.766 1.00 87.12 99 ALA A C 1
ATOM 800 O O . ALA A 1 99 ? -15.237 5.728 22.690 1.00 87.12 99 ALA A O 1
ATOM 801 N N . SER A 1 100 ? -13.528 4.572 21.799 1.00 80.62 100 SER A N 1
ATOM 802 C CA . SER A 1 100 ? -13.340 3.641 22.919 1.00 80.62 100 SER A CA 1
ATOM 803 C C . SER A 1 100 ? -12.607 4.280 24.101 1.00 80.62 100 SER A C 1
ATOM 805 O O . SER A 1 100 ? -12.727 3.803 25.227 1.00 80.62 100 SER A O 1
ATOM 807 N N . GLY A 1 101 ? -11.865 5.369 23.869 1.00 76.38 101 GLY A N 1
ATOM 808 C CA . GLY A 1 101 ? -11.076 6.037 24.906 1.00 76.38 101 GLY A CA 1
ATOM 809 C C . GLY A 1 101 ? -9.812 5.273 25.313 1.00 76.38 101 GLY A C 1
ATOM 810 O O . GLY A 1 101 ? -9.136 5.698 26.242 1.00 76.38 101 GLY A O 1
ATOM 811 N N . GLU A 1 102 ? -9.460 4.197 24.601 1.00 71.56 102 GLU A N 1
ATOM 812 C CA . GLU A 1 102 ? -8.293 3.330 24.860 1.00 71.56 102 GLU A CA 1
ATOM 813 C C . GLU A 1 102 ? -6.935 4.011 24.590 1.00 71.56 102 GLU A C 1
ATOM 815 O O . GLU A 1 102 ? -5.882 3.408 24.772 1.00 71.56 102 GLU A O 1
ATOM 820 N N . TRP A 1 103 ? -6.937 5.267 24.138 1.00 72.69 103 TRP A N 1
ATOM 821 C CA . TRP A 1 103 ? -5.733 6.090 23.984 1.00 72.69 103 TRP A CA 1
ATOM 822 C C . TRP A 1 103 ? -5.219 6.687 25.308 1.00 72.69 103 TRP A C 1
ATOM 824 O O . TRP A 1 103 ? -4.199 7.380 25.297 1.00 72.69 103 TRP A O 1
ATOM 834 N N . ARG A 1 104 ? -5.927 6.457 26.421 1.00 56.03 104 ARG A N 1
ATOM 835 C CA . ARG A 1 104 ? -5.574 6.858 27.792 1.00 56.03 104 ARG A CA 1
ATOM 836 C C . ARG A 1 104 ? -5.295 5.631 28.650 1.00 56.03 104 ARG A C 1
ATOM 838 O O . ARG A 1 104 ? -4.431 5.753 29.542 1.00 56.03 104 ARG A O 1
#

pLDDT: mean 84.85, std 11.76, range [46.84, 97.31]